Protein AF-A0AAV2YNM9-F1 (afdb_monomer)

Mean predicted aligned error: 17.3 Å

Sequence (74 aa):
MFGKKKEGLYLRPRVRRTTPLMDIAFAVIMGGISGAYIFNDTFRRFQEAEGESILKQADIKPIIAQSQQPKDDE

Structure (mmCIF, N/CA/C/O backbone):
data_AF-A0AAV2YNM9-F1
#
_entry.id   AF-A0AAV2YNM9-F1
#
loop_
_atom_site.group_PDB
_atom_site.id
_atom_site.type_symbol
_atom_site.label_atom_id
_atom_site.label_alt_id
_atom_site.label_comp_id
_atom_site.label_asym_id
_atom_site.label_entity_id
_atom_site.label_seq_id
_atom_site.pdbx_PDB_ins_code
_atom_site.Cartn_x
_atom_site.Cartn_y
_atom_site.Cartn_z
_atom_site.occupancy
_atom_site.B_iso_or_equiv
_atom_site.auth_seq_id
_atom_site.auth_comp_id
_atom_site.auth_asym_id
_atom_site.auth_atom_id
_atom_site.pdbx_P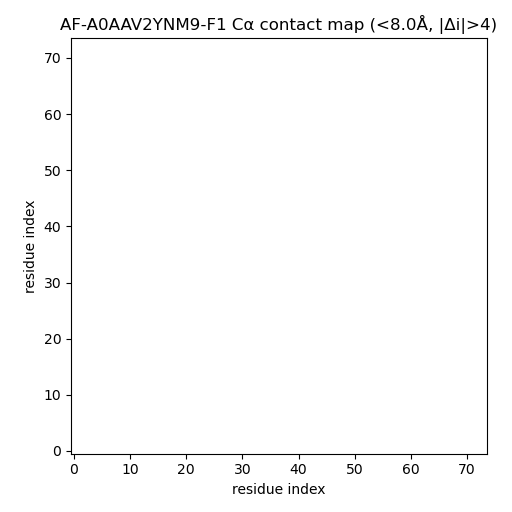DB_model_num
ATOM 1 N N . MET A 1 1 ? -42.133 28.810 47.149 1.00 39.81 1 MET A N 1
ATOM 2 C CA . MET A 1 1 ? -41.564 27.444 47.173 1.00 39.81 1 MET A CA 1
ATOM 3 C C . MET A 1 1 ? -40.490 27.339 46.103 1.00 39.81 1 MET A C 1
ATOM 5 O O . MET A 1 1 ? -40.802 27.259 44.922 1.00 39.81 1 MET A O 1
ATOM 9 N N . PHE A 1 2 ? -39.233 27.450 46.528 1.00 50.12 2 PHE A N 1
ATOM 10 C CA . PHE A 1 2 ? -38.042 27.337 45.690 1.00 50.12 2 PHE A CA 1
ATOM 11 C C . PHE A 1 2 ? -37.635 25.859 45.638 1.00 50.12 2 PHE A C 1
ATOM 13 O O . PHE A 1 2 ? -37.580 25.217 46.683 1.00 50.12 2 PHE A O 1
ATOM 20 N N . GLY A 1 3 ? -37.362 25.323 44.446 1.00 55.00 3 GLY A N 1
ATOM 21 C CA . GLY A 1 3 ? -36.764 23.990 44.299 1.00 55.00 3 GLY A CA 1
ATOM 22 C C . GLY A 1 3 ? -37.650 22.927 43.650 1.00 55.00 3 GLY A C 1
ATOM 23 O O . GLY A 1 3 ? -37.882 21.874 44.237 1.00 55.00 3 GLY A O 1
ATOM 24 N N . LYS A 1 4 ? -38.078 23.140 42.397 1.00 56.78 4 LYS A N 1
ATOM 25 C CA . LYS A 1 4 ? -38.366 22.006 41.505 1.00 56.78 4 LYS A CA 1
ATOM 26 C C . LYS A 1 4 ? -37.029 21.449 41.021 1.00 56.78 4 LYS A C 1
ATOM 28 O O . LYS A 1 4 ? -36.356 22.051 40.184 1.00 56.78 4 LYS A O 1
ATOM 33 N N . LYS A 1 5 ? -36.620 20.339 41.629 1.00 56.06 5 LYS A N 1
ATOM 34 C CA . LYS A 1 5 ? -35.432 19.564 4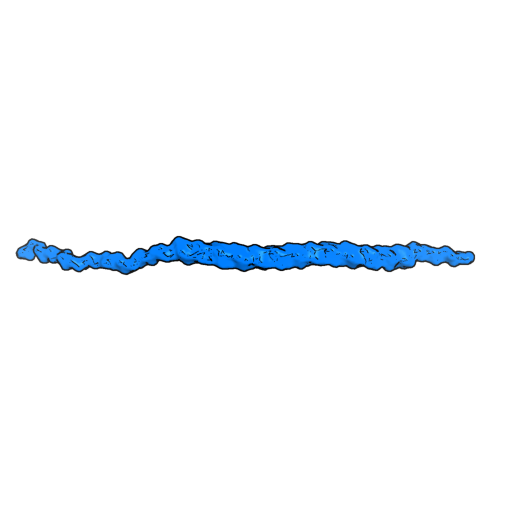1.276 1.00 56.06 5 LYS A CA 1
ATOM 35 C C . LYS A 1 5 ? -35.602 19.105 39.826 1.00 56.06 5 LYS A C 1
ATOM 37 O O . LYS A 1 5 ? -36.608 18.489 39.489 1.00 56.06 5 LYS A O 1
ATOM 42 N N . LYS A 1 6 ? -34.666 19.481 38.952 1.00 59.97 6 LYS A N 1
ATOM 43 C CA . LYS A 1 6 ? -34.640 19.055 37.546 1.00 59.97 6 LYS A CA 1
ATOM 44 C C . LYS A 1 6 ? -34.161 17.607 37.508 1.00 59.97 6 LYS A C 1
ATOM 46 O O . LYS A 1 6 ? -32.987 17.336 37.283 1.00 59.97 6 LYS A O 1
ATOM 51 N N . GLU A 1 7 ? -35.059 16.691 37.836 1.00 56.88 7 GLU A N 1
ATOM 52 C CA . GLU A 1 7 ? -34.809 15.261 37.749 1.00 56.88 7 GLU A CA 1
ATOM 53 C C . GLU A 1 7 ? -34.744 14.855 36.271 1.00 56.88 7 GLU A C 1
ATOM 55 O O . GLU A 1 7 ? -35.692 15.045 35.513 1.00 56.88 7 GLU A O 1
ATOM 60 N N . GLY A 1 8 ? -33.603 14.294 35.861 1.00 62.50 8 GLY A N 1
ATOM 61 C CA . GLY A 1 8 ? -33.616 13.246 34.843 1.00 62.50 8 GLY A CA 1
ATOM 62 C C . GLY A 1 8 ? -33.186 13.576 33.414 1.00 62.50 8 GLY A C 1
ATOM 63 O O . GLY A 1 8 ? -33.487 12.772 32.538 1.00 62.50 8 GLY A O 1
ATOM 64 N N . LEU A 1 9 ? -32.442 14.654 33.131 1.00 62.12 9 LEU A N 1
ATOM 65 C CA . LEU A 1 9 ? -31.774 14.782 31.822 1.00 62.12 9 LEU A CA 1
ATOM 66 C C . LEU A 1 9 ? -30.353 14.199 31.865 1.00 62.12 9 LEU A C 1
ATOM 68 O O . LEU A 1 9 ? -29.358 14.913 31.767 1.00 62.12 9 LEU A O 1
ATOM 72 N N . TYR A 1 10 ? -30.253 12.879 32.013 1.00 63.53 10 TYR A N 1
ATOM 73 C CA . T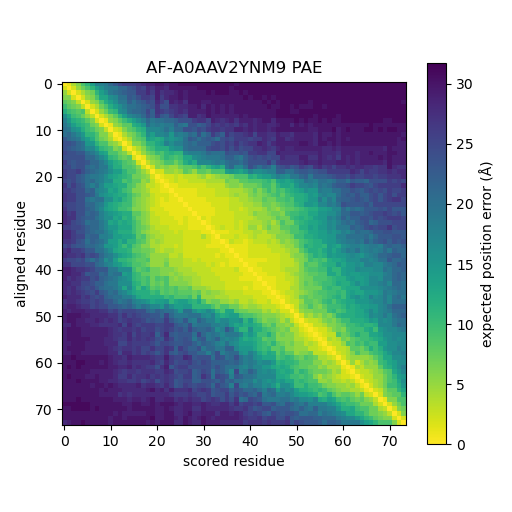YR A 1 10 ? -29.005 12.185 31.711 1.00 63.53 10 TYR A CA 1
ATOM 74 C C . TYR A 1 10 ? -28.905 12.055 30.193 1.00 63.53 10 TYR A C 1
ATOM 76 O O . TYR A 1 10 ? -29.672 11.317 29.571 1.00 63.53 10 TYR A O 1
ATOM 84 N N . LEU A 1 11 ? -27.954 12.770 29.588 1.00 64.19 11 LEU A N 1
ATOM 85 C CA . LEU A 1 11 ? -27.489 12.472 28.237 1.00 64.19 11 LEU A CA 1
ATOM 86 C C . LEU A 1 11 ? -26.975 11.030 28.252 1.00 64.19 11 LEU A C 1
ATOM 88 O O . LEU A 1 11 ? -25.844 10.771 28.657 1.00 64.19 11 LEU A O 1
ATOM 92 N N . ARG A 1 12 ? -27.824 10.072 27.855 1.00 64.69 12 ARG A N 1
A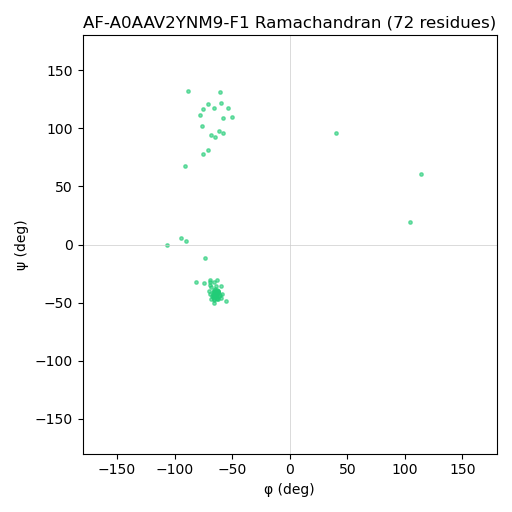TOM 93 C CA . ARG A 1 12 ? -27.387 8.703 27.578 1.00 64.69 12 ARG A CA 1
ATOM 94 C C . ARG A 1 12 ? -26.245 8.827 26.569 1.00 64.69 12 ARG A C 1
ATOM 96 O O . ARG A 1 12 ? -26.500 9.368 25.490 1.00 64.69 12 ARG A O 1
ATOM 103 N N . PRO A 1 13 ? -25.008 8.409 26.895 1.00 66.12 13 PRO A N 1
ATOM 104 C CA . PRO A 1 13 ? -23.898 8.536 25.967 1.00 66.12 13 PRO A CA 1
ATOM 105 C C . PRO A 1 13 ? -24.280 7.784 24.695 1.00 66.12 13 PRO A C 1
ATOM 107 O O . PRO A 1 13 ? -24.422 6.561 24.694 1.00 66.12 13 PRO A O 1
ATOM 110 N N . ARG A 1 14 ? -24.541 8.537 23.623 1.00 66.44 14 ARG A N 1
ATOM 111 C CA . ARG A 1 14 ? -24.899 7.999 22.315 1.00 66.44 14 ARG A CA 1
ATOM 112 C C . ARG A 1 14 ? -23.658 7.305 21.787 1.00 66.44 14 ARG A C 1
ATOM 114 O O . ARG A 1 14 ? -22.795 7.975 21.246 1.00 66.44 14 ARG A O 1
ATOM 121 N N . VAL A 1 15 ? -23.585 5.997 22.034 1.00 62.34 15 VAL A N 1
ATOM 122 C CA . VAL A 1 15 ? -22.648 5.027 21.458 1.00 62.34 15 VAL A CA 1
ATOM 123 C C . VAL A 1 15 ? -21.232 5.596 21.342 1.00 62.34 15 VAL A C 1
ATOM 125 O O . VAL A 1 15 ? -20.892 6.241 20.350 1.00 62.34 15 VAL A O 1
ATOM 128 N N . ARG A 1 16 ? -20.368 5.316 22.331 1.00 62.72 16 ARG A N 1
ATOM 129 C CA . ARG A 1 16 ? -18.918 5.374 22.089 1.00 62.72 16 ARG A CA 1
ATOM 130 C C . ARG A 1 16 ? -18.683 4.552 20.822 1.00 62.72 16 ARG A C 1
ATOM 132 O O . ARG A 1 16 ? -18.905 3.348 20.849 1.00 62.72 16 ARG A O 1
ATOM 139 N N . ARG A 1 17 ? -18.328 5.191 19.705 1.00 63.75 17 ARG A N 1
ATOM 140 C CA . ARG A 1 17 ? -17.871 4.481 18.510 1.00 63.75 17 ARG A CA 1
ATOM 141 C C . ARG A 1 17 ? -16.607 3.751 18.956 1.00 63.75 17 ARG A C 1
ATOM 143 O O . ARG A 1 17 ? -15.575 4.382 19.140 1.00 63.75 17 ARG A O 1
ATOM 150 N N . THR A 1 18 ? -16.731 2.475 19.299 1.00 62.84 18 THR A N 1
ATOM 151 C CA . THR A 1 18 ? -15.658 1.630 19.848 1.00 62.84 18 THR A CA 1
ATOM 152 C C . THR A 1 18 ? -14.872 0.916 18.756 1.00 62.84 18 THR A C 1
ATOM 154 O O . THR A 1 18 ? -13.923 0.201 19.056 1.00 62.84 18 THR A O 1
ATOM 157 N N . THR A 1 19 ? -15.185 1.169 17.485 1.00 68.19 19 THR A N 1
ATOM 158 C CA . THR A 1 19 ? -14.470 0.605 16.340 1.00 68.19 19 THR A CA 1
ATOM 159 C C . THR A 1 19 ? -13.343 1.458 15.736 1.00 68.19 19 THR A C 1
ATOM 161 O O . THR A 1 19 ? -12.798 0.988 14.743 1.00 68.19 19 THR A O 1
ATOM 164 N N . PRO A 1 20 ? -12.892 2.631 16.255 1.00 68.62 20 PRO A N 1
ATOM 165 C CA . PRO A 1 20 ? -11.850 3.387 15.558 1.00 68.62 20 PRO A CA 1
ATOM 166 C C . PRO A 1 20 ? -10.539 2.596 15.480 1.00 68.62 20 PRO A C 1
ATOM 168 O O . PRO A 1 20 ? -9.822 2.701 14.496 1.00 68.62 20 PRO A O 1
ATOM 171 N N . LEU A 1 21 ? -10.253 1.741 16.470 1.00 82.62 21 LEU A N 1
ATOM 172 C CA . LEU A 1 21 ? -9.092 0.851 16.427 1.00 82.62 21 LEU A CA 1
ATOM 173 C C . LEU A 1 21 ? -9.233 -0.239 15.354 1.00 82.62 21 LEU A C 1
ATOM 175 O O . LEU A 1 21 ? -8.252 -0.581 14.702 1.00 82.62 21 LEU A O 1
ATOM 179 N N . MET A 1 22 ? -10.447 -0.759 15.155 1.00 84.25 22 MET A N 1
ATOM 180 C CA . MET A 1 22 ? -10.722 -1.787 14.148 1.00 84.25 22 MET A CA 1
ATOM 181 C C . MET A 1 22 ? -10.623 -1.219 12.733 1.00 84.25 22 MET A C 1
ATOM 183 O O . MET A 1 22 ? -10.036 -1.863 11.870 1.00 84.25 22 MET A O 1
ATOM 187 N N . ASP A 1 23 ? -11.113 0.002 12.511 1.00 84.44 23 ASP A N 1
ATOM 188 C CA . ASP A 1 23 ? -11.019 0.676 11.213 1.00 84.44 23 ASP A CA 1
ATOM 189 C C . ASP A 1 23 ? -9.556 0.981 10.850 1.00 84.44 23 ASP A C 1
ATOM 191 O O . ASP A 1 23 ? -9.133 0.760 9.714 1.00 84.44 23 ASP A O 1
ATOM 195 N N . ILE A 1 24 ? -8.750 1.412 11.829 1.00 87.69 24 ILE A N 1
ATOM 196 C CA . ILE A 1 24 ? -7.306 1.632 11.647 1.00 87.69 24 ILE A CA 1
ATOM 197 C C . ILE A 1 24 ? -6.588 0.310 11.366 1.00 87.69 24 ILE A C 1
ATOM 199 O O . ILE A 1 24 ? -5.803 0.232 10.424 1.00 87.69 24 ILE A O 1
ATOM 203 N N . ALA A 1 25 ? -6.862 -0.737 12.147 1.00 87.00 25 ALA A N 1
AT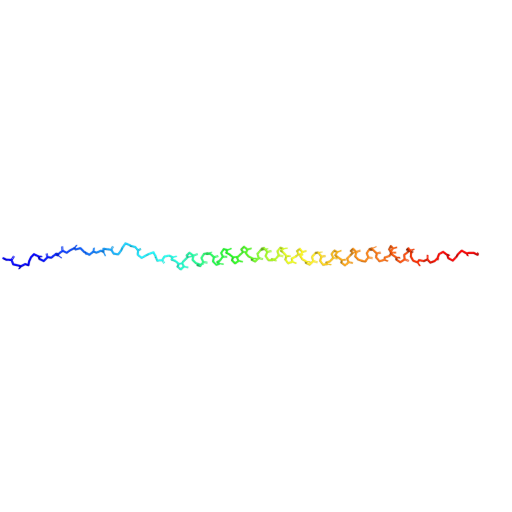OM 204 C CA . ALA A 1 25 ? -6.260 -2.050 11.935 1.00 87.00 25 ALA A CA 1
ATOM 205 C C . ALA A 1 25 ? -6.584 -2.588 10.535 1.00 87.00 25 ALA A C 1
ATOM 207 O O . ALA A 1 25 ? -5.701 -3.077 9.832 1.00 87.00 25 ALA A O 1
ATOM 208 N N . PHE A 1 26 ? -7.832 -2.429 10.096 1.00 92.56 26 PHE A N 1
ATOM 209 C CA . PHE A 1 26 ? -8.260 -2.839 8.768 1.00 92.56 26 PHE A CA 1
ATOM 210 C C . PHE A 1 26 ? -7.556 -2.044 7.663 1.00 92.56 26 PHE A C 1
ATOM 212 O O . PHE A 1 26 ? -7.072 -2.634 6.697 1.00 92.56 26 PHE A O 1
ATOM 219 N N . ALA A 1 27 ? -7.429 -0.724 7.825 1.00 92.06 27 ALA A N 1
ATOM 220 C CA . ALA A 1 27 ? -6.718 0.131 6.879 1.00 92.06 27 ALA A CA 1
ATOM 221 C C . ALA A 1 27 ? -5.229 -0.231 6.767 1.00 92.06 27 ALA A C 1
ATOM 223 O O . ALA A 1 27 ? -4.695 -0.273 5.662 1.00 92.06 27 ALA A O 1
ATOM 224 N N . VAL A 1 28 ? -4.566 -0.545 7.884 1.00 93.25 28 VAL A N 1
ATOM 225 C CA . VAL A 1 28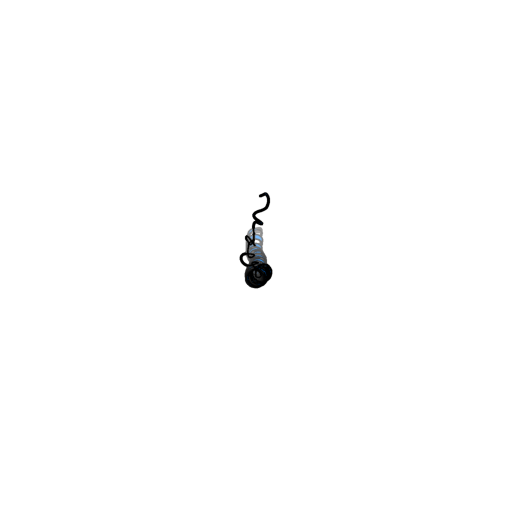 ? -3.155 -0.960 7.888 1.00 93.25 28 VAL A CA 1
ATOM 226 C C . VAL A 1 28 ? -2.976 -2.311 7.201 1.00 93.25 28 VAL A C 1
ATOM 228 O O . VAL A 1 28 ? -2.061 -2.461 6.397 1.00 93.25 28 VAL A O 1
ATOM 231 N N . ILE A 1 29 ? -3.853 -3.283 7.465 1.00 94.25 29 ILE A N 1
ATOM 232 C CA . ILE A 1 29 ? -3.768 -4.611 6.842 1.00 94.25 29 ILE A CA 1
ATOM 233 C C . ILE A 1 29 ? -4.021 -4.509 5.333 1.00 94.25 29 ILE A C 1
ATOM 235 O O . ILE A 1 29 ? -3.209 -4.981 4.537 1.00 94.25 29 ILE A O 1
ATOM 239 N N . MET A 1 30 ? -5.106 -3.846 4.923 1.00 94.56 30 MET A N 1
ATOM 240 C CA . MET A 1 30 ? -5.434 -3.678 3.503 1.00 94.56 30 MET A CA 1
ATOM 241 C C . MET A 1 30 ? -4.396 -2.824 2.765 1.00 94.56 30 MET A C 1
ATOM 243 O O . MET A 1 30 ? -3.980 -3.165 1.655 1.00 94.56 30 MET A O 1
ATOM 247 N N . GLY A 1 31 ? -3.930 -1.740 3.386 1.00 93.50 31 GLY A N 1
ATOM 248 C CA . GLY A 1 31 ? -2.867 -0.891 2.854 1.00 93.50 31 GLY A CA 1
ATOM 249 C C . GLY A 1 31 ? -1.528 -1.621 2.748 1.00 93.50 31 GLY A C 1
ATOM 250 O O . GLY A 1 31 ? -0.833 -1.486 1.748 1.00 93.50 31 GLY A O 1
ATOM 251 N N . GLY A 1 32 ? -1.184 -2.452 3.733 1.00 94.19 32 GLY A N 1
ATOM 252 C CA . GLY A 1 32 ? 0.048 -3.239 3.735 1.00 94.19 32 GLY A CA 1
ATOM 253 C C . GLY A 1 32 ? 0.077 -4.298 2.633 1.00 94.19 32 GLY A C 1
ATOM 254 O O . GLY A 1 32 ? 1.068 -4.400 1.914 1.00 94.19 32 GLY A O 1
ATOM 255 N N . ILE A 1 33 ? -1.018 -5.046 2.450 1.00 94.31 33 ILE A N 1
ATOM 256 C CA .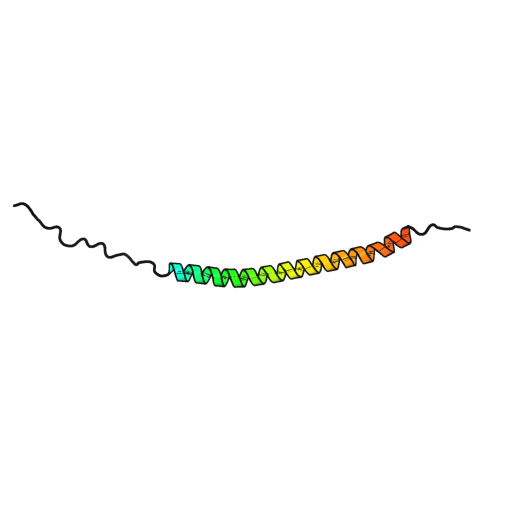 ILE A 1 33 ? -1.116 -6.080 1.405 1.00 94.31 33 ILE A CA 1
ATOM 257 C C . ILE A 1 33 ? -1.066 -5.445 0.009 1.00 94.31 33 ILE A C 1
ATOM 259 O O . ILE A 1 33 ? -0.299 -5.886 -0.848 1.00 94.31 33 ILE A O 1
ATOM 263 N N . SER A 1 34 ? -1.856 -4.390 -0.216 1.00 93.38 34 SER A N 1
ATOM 264 C CA . SER A 1 34 ? -1.862 -3.677 -1.500 1.00 93.38 34 SER A CA 1
ATOM 265 C C . SER A 1 34 ? -0.514 -3.010 -1.788 1.00 93.38 34 SER A C 1
ATOM 267 O O . SER A 1 34 ? 0.022 -3.158 -2.886 1.00 93.38 34 SER A O 1
ATOM 269 N N . GLY A 1 35 ? 0.081 -2.353 -0.789 1.00 92.38 35 GLY A N 1
ATOM 270 C CA . GLY A 1 35 ? 1.396 -1.729 -0.885 1.00 92.38 35 GLY A CA 1
ATOM 271 C C . GLY A 1 35 ? 2.505 -2.728 -1.210 1.00 92.38 35 GLY A C 1
ATOM 272 O O . GLY A 1 35 ? 3.315 -2.457 -2.091 1.00 92.38 35 GLY A O 1
ATOM 273 N N . ALA A 1 36 ? 2.512 -3.906 -0.578 1.00 93.06 36 ALA A N 1
ATOM 274 C CA . ALA A 1 36 ? 3.494 -4.954 -0.859 1.00 93.06 36 ALA A CA 1
ATOM 275 C C . ALA A 1 36 ? 3.405 -5.465 -2.307 1.00 93.06 36 ALA A C 1
ATOM 277 O O . ALA A 1 36 ? 4.435 -5.672 -2.950 1.00 93.06 36 ALA A O 1
ATOM 278 N N . TYR A 1 37 ? 2.192 -5.624 -2.847 1.00 92.81 37 TYR A N 1
ATOM 279 C CA . TYR A 1 37 ? 2.007 -6.058 -4.232 1.00 92.81 37 TYR A CA 1
ATOM 280 C C . TYR A 1 37 ? 2.470 -4.994 -5.235 1.00 92.81 37 TYR A C 1
ATOM 282 O O . TYR A 1 37 ? 3.221 -5.303 -6.160 1.00 92.81 37 TYR A O 1
ATOM 290 N N . ILE A 1 38 ? 2.077 -3.733 -5.020 1.00 91.50 38 ILE A N 1
ATOM 291 C CA . ILE A 1 38 ? 2.493 -2.601 -5.862 1.00 91.50 38 ILE A CA 1
ATOM 292 C C . ILE A 1 38 ? 4.012 -2.440 -5.821 1.00 91.50 38 ILE A C 1
ATOM 294 O O . ILE A 1 38 ? 4.642 -2.251 -6.860 1.00 91.50 38 ILE A O 1
ATOM 298 N N . PHE A 1 39 ? 4.607 -2.538 -4.633 1.00 91.94 39 PHE A N 1
ATOM 299 C CA . PHE A 1 39 ? 6.048 -2.428 -4.462 1.00 91.94 39 PHE A CA 1
ATOM 300 C C . PHE A 1 39 ? 6.785 -3.541 -5.203 1.00 91.94 39 PHE A C 1
ATOM 302 O O . PHE A 1 39 ? 7.719 -3.250 -5.940 1.00 91.94 39 PHE A O 1
ATOM 309 N N . ASN A 1 40 ? 6.339 -4.794 -5.074 1.00 92.06 40 ASN A N 1
ATOM 310 C CA . ASN A 1 40 ? 6.957 -5.914 -5.778 1.00 92.06 40 ASN A CA 1
ATOM 311 C C . ASN A 1 40 ? 6.838 -5.774 -7.305 1.00 92.06 40 ASN A C 1
ATOM 313 O O . ASN A 1 40 ? 7.821 -5.980 -8.013 1.00 92.06 40 ASN A O 1
ATOM 317 N N . ASP A 1 41 ? 5.671 -5.373 -7.825 1.00 88.56 41 ASP A N 1
ATOM 318 C CA . ASP A 1 41 ? 5.503 -5.149 -9.268 1.00 88.56 41 ASP A CA 1
ATOM 319 C C . ASP A 1 41 ? 6.383 -3.994 -9.765 1.00 88.56 41 ASP A C 1
ATOM 321 O O . ASP A 1 41 ? 7.046 -4.110 -10.793 1.00 88.56 41 ASP A O 1
ATOM 325 N N . THR A 1 42 ? 6.463 -2.904 -8.998 1.00 87.88 42 THR A N 1
ATOM 326 C CA . THR A 1 42 ? 7.307 -1.748 -9.335 1.00 87.88 42 THR A CA 1
ATOM 327 C C . THR A 1 42 ? 8.789 -2.112 -9.291 1.00 87.88 42 THR A C 1
ATOM 329 O O . THR A 1 42 ? 9.536 -1.752 -10.195 1.00 87.88 42 THR A O 1
ATOM 332 N N . PHE A 1 43 ? 9.219 -2.857 -8.274 1.00 89.69 43 PHE A N 1
ATOM 333 C CA . PHE A 1 43 ? 10.606 -3.280 -8.113 1.00 89.69 43 PHE A CA 1
ATOM 334 C C . PHE A 1 43 ? 11.031 -4.255 -9.213 1.00 89.69 43 PHE A C 1
ATOM 336 O O . PHE A 1 43 ? 12.119 -4.112 -9.765 1.00 89.69 43 PHE A O 1
ATOM 343 N N . ARG A 1 44 ? 10.155 -5.195 -9.596 1.00 85.94 44 ARG A N 1
ATOM 344 C CA . ARG A 1 44 ? 10.416 -6.109 -10.714 1.00 85.94 44 ARG A CA 1
ATOM 345 C C . ARG A 1 44 ? 10.538 -5.350 -12.035 1.00 85.94 44 ARG A C 1
ATOM 347 O O . ARG A 1 44 ? 11.516 -5.547 -12.745 1.00 85.94 44 ARG A O 1
ATOM 354 N N . ARG A 1 45 ? 9.622 -4.416 -12.319 1.00 84.00 45 ARG A N 1
ATOM 355 C CA . ARG A 1 45 ? 9.715 -3.545 -13.507 1.00 84.00 45 ARG A CA 1
ATOM 356 C C . ARG A 1 45 ? 10.982 -2.697 -13.518 1.00 84.00 45 ARG A C 1
ATOM 358 O O . ARG A 1 45 ? 11.540 -2.451 -14.579 1.00 84.00 45 ARG A O 1
ATOM 365 N N . PHE A 1 46 ? 11.429 -2.238 -12.352 1.00 85.25 46 PHE A N 1
ATO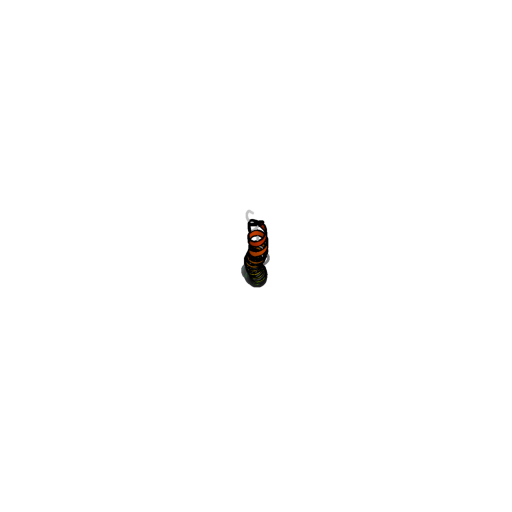M 366 C CA . PHE A 1 46 ? 12.662 -1.469 -12.239 1.00 85.25 46 PHE A CA 1
ATOM 367 C C . PHE A 1 46 ? 13.889 -2.327 -12.578 1.00 85.25 46 PHE A C 1
ATOM 369 O O . PHE A 1 46 ? 14.707 -1.914 -13.391 1.00 85.25 46 PHE A O 1
ATOM 376 N N . GLN A 1 47 ? 13.971 -3.554 -12.051 1.00 80.88 47 GLN A N 1
ATOM 377 C CA . GLN A 1 47 ? 15.031 -4.504 -12.417 1.00 80.88 47 GLN A CA 1
ATOM 378 C C . GLN A 1 47 ? 14.991 -4.891 -13.899 1.00 80.88 47 GLN A C 1
ATOM 380 O O . GLN A 1 47 ? 16.032 -4.982 -14.544 1.00 80.88 47 GLN A O 1
ATOM 385 N N . GLU A 1 48 ? 13.799 -5.111 -14.456 1.00 80.19 48 GLU A N 1
ATOM 386 C CA . GLU A 1 48 ? 13.622 -5.395 -15.883 1.00 80.19 48 GLU A CA 1
ATOM 387 C C . GLU A 1 48 ? 14.095 -4.209 -16.741 1.00 80.19 48 GLU A C 1
ATOM 389 O O . GLU A 1 48 ? 14.793 -4.413 -17.731 1.00 80.19 48 GLU A O 1
ATOM 394 N N . ALA A 1 49 ? 13.803 -2.970 -16.335 1.00 77.12 49 ALA A N 1
ATOM 395 C CA . ALA A 1 49 ? 14.282 -1.768 -17.017 1.00 77.12 49 ALA A CA 1
ATOM 396 C C . ALA A 1 49 ? 15.811 -1.607 -16.934 1.00 77.12 49 ALA A C 1
ATOM 398 O O . ALA A 1 49 ? 16.443 -1.232 -17.924 1.00 77.12 49 ALA A O 1
ATOM 399 N N . GLU A 1 50 ? 16.422 -1.922 -15.789 1.00 70.69 50 GLU A N 1
ATOM 400 C CA . GLU A 1 50 ? 17.882 -1.960 -15.659 1.00 70.69 50 GLU A CA 1
ATOM 401 C C . GLU A 1 50 ? 18.482 -3.032 -16.579 1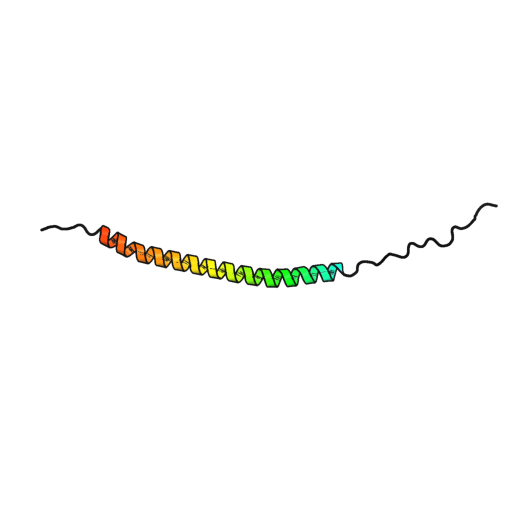.00 70.69 50 GLU A C 1
ATOM 403 O O . GLU A 1 50 ? 19.400 -2.742 -17.348 1.00 70.69 50 GLU A O 1
ATOM 408 N N . GLY A 1 51 ? 17.915 -4.240 -16.592 1.00 66.44 51 GLY A N 1
ATOM 409 C CA . GLY A 1 51 ? 18.334 -5.324 -17.480 1.00 66.44 51 GLY A CA 1
ATOM 410 C C . GLY A 1 51 ? 18.209 -4.966 -18.964 1.00 66.44 51 GLY A C 1
ATOM 411 O O . GLY A 1 51 ? 19.155 -5.154 -19.729 1.00 66.44 51 GLY A O 1
ATOM 412 N N . GLU A 1 52 ? 17.088 -4.374 -19.380 1.00 61.31 52 GLU A N 1
ATOM 413 C CA . GLU A 1 52 ? 16.897 -3.900 -20.752 1.00 61.31 52 GLU A CA 1
ATOM 414 C C . GLU A 1 52 ? 17.859 -2.773 -21.134 1.00 61.31 52 GLU A C 1
ATOM 416 O O . GLU A 1 52 ? 18.302 -2.718 -22.280 1.00 61.31 52 GLU A O 1
ATOM 421 N N . SER A 1 53 ? 18.195 -1.870 -20.209 1.00 60.84 53 SER A N 1
ATOM 422 C CA . SER A 1 53 ? 19.156 -0.796 -20.477 1.00 60.84 53 SER A CA 1
ATOM 423 C C . SER A 1 53 ? 20.560 -1.344 -20.752 1.00 60.84 53 SER A C 1
ATOM 425 O O . SER A 1 53 ? 21.228 -0.883 -21.680 1.00 60.84 53 SER A O 1
ATOM 427 N N . ILE A 1 54 ? 20.971 -2.391 -20.027 1.00 61.91 54 ILE A N 1
ATOM 428 C CA . ILE A 1 54 ? 22.248 -3.080 -20.239 1.00 61.91 54 ILE A CA 1
ATOM 429 C C . ILE A 1 54 ? 22.229 -3.848 -21.563 1.00 61.91 54 ILE A C 1
ATOM 431 O O . ILE A 1 54 ? 23.197 -3.765 -22.318 1.00 61.91 54 ILE A O 1
ATOM 435 N N . LEU A 1 55 ? 21.133 -4.542 -21.889 1.00 61.16 55 LEU A N 1
ATOM 436 C CA . LEU A 1 55 ? 20.988 -5.260 -23.161 1.00 61.16 55 LEU A CA 1
ATOM 437 C C . LEU A 1 55 ? 20.980 -4.306 -24.361 1.00 61.16 55 LEU A C 1
ATOM 439 O O . LEU A 1 55 ? 21.704 -4.535 -25.324 1.00 61.16 55 LEU A O 1
ATOM 443 N N . LYS A 1 56 ? 20.250 -3.188 -24.283 1.00 64.31 56 LYS A N 1
ATOM 444 C CA . LYS A 1 56 ? 20.252 -2.142 -25.319 1.00 64.31 56 LYS A CA 1
ATOM 445 C C . LYS A 1 56 ? 21.635 -1.514 -25.474 1.00 64.31 56 LYS A C 1
ATOM 447 O O . LYS A 1 56 ? 22.084 -1.288 -26.592 1.00 64.31 56 LYS A O 1
ATOM 452 N N . GLN A 1 57 ? 22.354 -1.271 -24.379 1.00 60.06 57 GLN A N 1
ATOM 453 C CA . GLN A 1 57 ? 23.718 -0.754 -24.458 1.00 60.06 57 GLN A CA 1
ATOM 454 C C . GLN A 1 57 ? 24.705 -1.789 -25.021 1.00 60.06 57 GLN A C 1
ATOM 456 O O . GLN A 1 57 ? 25.624 -1.418 -25.750 1.00 60.06 57 GLN A O 1
ATOM 461 N N . ALA A 1 58 ? 24.514 -3.075 -24.721 1.00 62.00 58 ALA A N 1
ATOM 462 C CA . ALA A 1 58 ? 25.303 -4.169 -25.277 1.00 62.00 58 ALA A CA 1
ATOM 463 C C . ALA A 1 58 ? 25.032 -4.399 -26.770 1.00 62.00 58 ALA A C 1
ATOM 465 O O . ALA A 1 58 ? 25.961 -4.778 -27.469 1.00 62.00 58 ALA A O 1
ATOM 466 N N . ASP A 1 59 ? 23.820 -4.127 -27.256 1.00 64.38 59 ASP A N 1
ATOM 467 C CA . ASP A 1 59 ? 23.433 -4.252 -28.669 1.00 64.38 59 ASP A CA 1
ATOM 468 C C . ASP A 1 59 ? 23.863 -3.028 -29.507 1.00 64.38 59 ASP A C 1
ATOM 470 O O . ASP A 1 59 ? 24.283 -3.142 -30.655 1.00 64.38 59 ASP A O 1
ATOM 474 N N . ILE A 1 60 ? 23.888 -1.832 -28.904 1.00 64.50 60 ILE A N 1
ATOM 475 C CA . ILE A 1 60 ? 24.381 -0.610 -29.564 1.00 64.50 60 ILE A CA 1
ATOM 476 C C . ILE A 1 60 ? 25.922 -0.593 -29.668 1.00 64.50 60 ILE A C 1
ATOM 478 O O . ILE A 1 60 ? 26.477 -0.084 -30.643 1.00 64.50 60 ILE A O 1
ATOM 482 N N . LYS A 1 61 ? 26.644 -1.165 -28.694 1.00 62.81 61 LYS A N 1
ATOM 483 C CA . LYS A 1 61 ? 28.120 -1.239 -28.697 1.00 62.81 61 LYS A CA 1
ATOM 484 C C . LYS A 1 61 ? 28.739 -1.889 -29.949 1.00 62.81 61 LYS A C 1
ATOM 486 O O . LYS A 1 61 ? 29.664 -1.283 -30.491 1.00 62.81 61 LYS A O 1
ATOM 491 N N . PRO A 1 62 ? 28.294 -3.063 -30.436 1.00 64.06 62 PRO A N 1
ATOM 492 C CA . PRO A 1 62 ? 28.840 -3.671 -31.647 1.00 64.06 62 PRO A CA 1
ATOM 493 C C . PRO A 1 62 ? 28.536 -2.843 -32.899 1.00 64.06 62 PRO A C 1
ATOM 495 O O . PRO A 1 62 ? 29.381 -2.777 -33.785 1.00 64.06 62 PRO A O 1
ATOM 498 N N . ILE A 1 63 ? 27.397 -2.144 -32.954 1.00 63.47 63 ILE A N 1
ATOM 499 C CA . ILE A 1 63 ? 27.040 -1.261 -34.077 1.00 63.47 63 ILE A CA 1
ATOM 500 C C . ILE A 1 63 ? 27.983 -0.050 -34.130 1.00 63.47 63 ILE A C 1
ATOM 502 O O . ILE A 1 63 ? 28.509 0.291 -35.189 1.00 63.47 63 ILE A O 1
ATOM 506 N N . ILE A 1 64 ? 28.263 0.570 -32.977 1.00 64.19 64 ILE A N 1
ATOM 507 C CA . ILE A 1 64 ? 29.212 1.689 -32.893 1.00 64.19 64 ILE A CA 1
ATOM 508 C C . ILE A 1 64 ? 30.637 1.214 -33.216 1.00 64.19 64 ILE A C 1
ATOM 510 O O . ILE A 1 64 ? 31.349 1.889 -33.958 1.00 64.19 64 ILE A O 1
ATOM 514 N N . ALA A 1 65 ? 31.043 0.039 -32.728 1.00 62.16 65 ALA A N 1
ATOM 515 C CA . ALA A 1 65 ? 32.360 -0.532 -33.012 1.00 62.16 65 ALA A CA 1
ATOM 516 C C . ALA A 1 65 ? 32.565 -0.838 -34.509 1.00 62.16 65 ALA A C 1
ATOM 518 O O . ALA A 1 65 ? 33.633 -0.558 -35.046 1.00 62.16 65 ALA A O 1
ATOM 519 N N . GLN A 1 66 ? 31.537 -1.337 -35.203 1.00 61.00 66 GLN A N 1
ATOM 520 C CA . GLN A 1 66 ? 31.578 -1.570 -36.653 1.00 61.00 66 GLN A CA 1
ATOM 521 C C . GLN A 1 66 ? 31.606 -0.264 -37.457 1.00 61.00 66 GLN A C 1
ATOM 523 O O . GLN A 1 66 ? 32.248 -0.196 -38.500 1.00 61.00 66 GLN A O 1
ATOM 528 N N . SER A 1 67 ? 30.962 0.796 -36.960 1.00 61.12 67 SER A N 1
ATOM 529 C CA . SER A 1 67 ? 30.996 2.119 -37.600 1.00 61.12 67 SER A CA 1
ATOM 530 C C . SER A 1 67 ? 32.329 2.869 -37.440 1.00 61.12 67 SER A C 1
ATOM 532 O O . SER A 1 67 ? 32.537 3.874 -38.114 1.00 61.12 67 SER A O 1
ATOM 534 N N . GLN A 1 68 ? 33.222 2.396 -36.561 1.00 61.62 68 GLN A N 1
ATOM 535 C CA . GLN A 1 68 ? 34.529 3.004 -36.284 1.00 61.62 68 GLN A CA 1
ATOM 536 C C . GLN A 1 68 ? 35.721 2.232 -36.864 1.00 61.62 68 GLN A C 1
ATOM 538 O O . GLN A 1 68 ? 36.850 2.690 -36.697 1.00 61.62 68 GLN A O 1
ATOM 543 N N . GLN A 1 69 ? 35.519 1.101 -37.553 1.00 57.22 69 GLN A N 1
ATOM 544 C CA . GLN A 1 69 ? 36.611 0.512 -38.331 1.00 57.22 69 GLN A CA 1
ATOM 545 C C . GLN A 1 69 ? 36.963 1.470 -39.478 1.00 57.22 69 GLN A C 1
ATOM 547 O O . GLN A 1 69 ? 36.103 1.724 -40.329 1.00 57.22 69 GLN A O 1
ATOM 552 N N . PRO A 1 70 ? 38.193 2.021 -39.517 1.00 54.69 70 PRO A N 1
ATOM 553 C CA . PRO A 1 70 ? 38.651 2.738 -40.689 1.00 54.69 70 PRO A CA 1
ATOM 554 C C . PRO A 1 70 ? 38.622 1.746 -41.850 1.00 54.69 70 PRO A C 1
ATOM 556 O O . PRO A 1 70 ? 39.088 0.612 -41.724 1.00 54.69 70 PRO A O 1
ATOM 559 N N . LYS A 1 71 ? 38.029 2.156 -42.971 1.00 60.97 71 LYS A N 1
ATOM 560 C CA . LYS A 1 71 ? 38.328 1.528 -44.251 1.00 60.97 71 LYS A CA 1
ATOM 561 C C . LYS A 1 71 ? 39.794 1.828 -44.534 1.00 60.97 71 LYS A C 1
ATOM 563 O O . LYS A 1 71 ? 40.120 2.899 -45.037 1.00 60.97 71 LYS A O 1
ATOM 568 N N . ASP A 1 72 ? 40.658 0.916 -44.114 1.00 58.88 72 ASP A N 1
ATOM 569 C CA . ASP A 1 72 ? 42.023 0.840 -44.604 1.00 58.88 72 ASP A CA 1
ATOM 570 C C . ASP A 1 72 ? 41.916 0.325 -46.048 1.00 58.88 72 ASP A C 1
ATOM 572 O O . ASP A 1 72 ? 41.966 -0.877 -46.312 1.00 58.88 72 ASP A O 1
ATOM 576 N N . ASP A 1 73 ? 41.614 1.256 -46.955 1.00 58.50 73 ASP A N 1
ATOM 577 C CA . ASP A 1 73 ? 41.606 1.040 -48.396 1.00 58.50 73 ASP A CA 1
ATOM 578 C C . ASP A 1 73 ? 43.070 0.993 -48.889 1.00 58.50 73 ASP A C 1
ATOM 580 O O . ASP A 1 73 ? 43.823 1.950 -48.704 1.00 58.50 73 ASP A O 1
ATOM 584 N N . GLU A 1 74 ? 43.421 -0.186 -49.416 1.00 55.59 74 GLU A N 1
ATOM 585 C CA . GLU A 1 74 ? 44.392 -0.560 -50.473 1.00 55.59 74 GLU A CA 1
ATOM 586 C C . GLU A 1 74 ? 45.489 0.433 -50.918 1.00 55.59 74 GLU A C 1
ATOM 588 O O . GLU A 1 74 ? 45.175 1.539 -51.416 1.00 55.59 74 GLU A O 1
#

pLDDT: mean 72.13, std 14.44, range [39.81, 94.56]

InterPro domains:
  IPR057394 PIGBOS1-like [PF23670] (16-56)

Radius of gyration: 35.89 Å; Cα contacts (8 Å, |Δi|>4): 0; chains: 1; bounding box: 86×34×98 Å

Secondary structure (DSSP, 8-state):
-------------------HHHHHHHHHHHHHHHHHHHHHHHHHHHHHHHHHHHHHHHHHHHHHHHHTS-----

Organism: NCBI:txid4803

Foldseek 3Di:
DDDPDPPDPDPPPPDPPPCPVVVVVVCCVVVVVVVVVVVVVVVVVVVVVVVVVVVVVVVVVVVVVVVPPPPPDD

Solvent-accessible surface area (backbone atoms only — not comparable to full-atom values): 4654 Å² total; per-residue (Å²): 139,88,78,85,76,86,80,78,86,72,79,71,78,79,65,79,79,79,51,65,65,54,56,49,52,50,49,51,52,54,50,50,56,54,47,52,51,54,48,49,55,51,51,50,52,48,53,50,51,52,51,50,52,51,51,51,51,60,60,47,49,59,56,55,56,63,73,63,59,76,82,82,75,131